Protein AF-A0A953Y2E5-F1 (afdb_monomer_lite)

pLDDT: mean 74.74, std 20.05, range [38.03, 94.75]

Structure (mmCIF, N/CA/C/O backbone):
data_AF-A0A953Y2E5-F1
#
_entry.id   AF-A0A953Y2E5-F1
#
loop_
_atom_site.group_PDB
_atom_site.id
_atom_site.type_symbol
_atom_site.label_atom_id
_atom_site.label_alt_id
_atom_site.label_comp_id
_atom_site.label_asym_id
_atom_site.label_entity_id
_atom_site.label_seq_id
_atom_site.pdbx_PDB_ins_code
_atom_site.Cartn_x
_atom_site.Cartn_y
_atom_site.Cartn_z
_atom_site.occupancy
_atom_site.B_iso_or_equiv
_atom_site.auth_seq_id
_atom_site.auth_comp_id
_atom_site.auth_asym_id
_atom_site.auth_atom_id
_atom_site.pdbx_PDB_model_num
ATOM 1 N N . MET A 1 1 ? 75.845 -20.604 -10.419 1.00 38.47 1 MET A N 1
ATOM 2 C CA . MET A 1 1 ? 75.255 -19.530 -9.587 1.00 38.47 1 MET A CA 1
ATOM 3 C C . MET A 1 1 ? 74.661 -18.493 -10.535 1.00 38.47 1 MET A C 1
ATOM 5 O O . MET A 1 1 ? 75.404 -18.020 -11.371 1.00 38.47 1 MET A O 1
ATOM 9 N N . GLY A 1 2 ? 73.380 -18.144 -10.564 1.00 40.75 2 GLY A N 1
ATOM 10 C CA . GLY A 1 2 ? 72.199 -18.658 -9.884 1.00 40.75 2 GLY A CA 1
ATOM 11 C C . GLY A 1 2 ? 70.974 -18.329 -10.748 1.00 40.75 2 GLY A C 1
ATOM 12 O O . GLY A 1 2 ? 70.881 -17.244 -11.313 1.00 40.75 2 GLY A O 1
ATOM 13 N N . ALA A 1 3 ? 70.067 -19.293 -10.876 1.00 47.97 3 ALA A N 1
ATOM 14 C CA . ALA A 1 3 ? 68.726 -19.075 -11.392 1.00 47.97 3 ALA A CA 1
ATOM 15 C C . ALA A 1 3 ? 67.853 -18.535 -10.254 1.00 47.97 3 ALA A C 1
ATOM 17 O O . ALA A 1 3 ? 67.860 -19.118 -9.172 1.00 47.97 3 ALA A O 1
ATOM 18 N N . VAL A 1 4 ? 67.080 -17.475 -10.496 1.00 48.75 4 VAL A N 1
ATOM 19 C CA . VAL A 1 4 ? 65.956 -17.093 -9.631 1.00 48.75 4 VAL A CA 1
ATOM 20 C C . VAL A 1 4 ? 64.810 -16.586 -10.497 1.00 48.75 4 VAL A C 1
ATOM 22 O O . VAL A 1 4 ? 64.975 -15.767 -11.396 1.00 48.75 4 VAL A O 1
ATOM 25 N N . TRP A 1 5 ? 63.649 -17.159 -10.216 1.00 44.25 5 TRP A N 1
ATOM 26 C CA . TRP A 1 5 ? 62.359 -16.944 -10.843 1.00 44.25 5 TRP A CA 1
ATOM 27 C C . TRP A 1 5 ? 61.738 -15.601 -10.447 1.00 44.25 5 TRP A C 1
ATOM 29 O O . TRP A 1 5 ? 61.844 -15.181 -9.298 1.00 44.25 5 TRP A O 1
ATOM 39 N N . GLY A 1 6 ? 60.974 -14.996 -11.359 1.00 47.66 6 GLY A N 1
ATOM 40 C CA . GLY A 1 6 ? 60.169 -13.802 -11.101 1.00 47.66 6 GLY A CA 1
ATOM 41 C C . GLY A 1 6 ? 58.795 -13.910 -11.754 1.00 47.66 6 GLY A C 1
ATOM 42 O O . GLY A 1 6 ? 58.643 -13.749 -12.955 1.00 47.66 6 GLY A O 1
ATOM 43 N N . ARG A 1 7 ? 57.802 -14.245 -10.936 1.00 43.47 7 ARG A N 1
ATOM 44 C CA . ARG A 1 7 ? 56.383 -14.458 -11.246 1.00 43.47 7 ARG A CA 1
ATOM 45 C C . ARG A 1 7 ? 55.646 -13.174 -11.689 1.00 43.47 7 ARG A C 1
ATOM 47 O O . ARG A 1 7 ? 55.857 -12.127 -11.093 1.00 43.47 7 ARG A O 1
ATOM 54 N N . ARG A 1 8 ? 54.599 -13.400 -12.507 1.00 45.53 8 ARG A N 1
ATOM 55 C CA . ARG A 1 8 ? 53.210 -12.868 -12.424 1.00 45.53 8 ARG A CA 1
ATOM 56 C C . ARG A 1 8 ? 52.760 -11.664 -13.290 1.00 45.53 8 ARG A C 1
ATOM 58 O O . ARG A 1 8 ? 53.286 -10.568 -13.193 1.00 45.53 8 ARG A O 1
ATOM 65 N N . LEU A 1 9 ? 51.600 -11.932 -13.923 1.00 44.75 9 LEU A N 1
ATOM 66 C CA . LEU A 1 9 ? 50.419 -11.085 -14.202 1.00 44.75 9 LEU A CA 1
ATOM 67 C C . LEU A 1 9 ? 50.326 -10.346 -15.559 1.00 44.75 9 LEU A C 1
ATOM 69 O O . LEU A 1 9 ? 50.868 -9.266 -15.755 1.00 44.75 9 LEU A O 1
ATOM 73 N N . ALA A 1 10 ? 49.497 -10.907 -16.453 1.00 46.53 10 ALA A N 1
ATOM 74 C CA . ALA A 1 10 ? 48.686 -10.168 -17.438 1.00 46.53 10 ALA A CA 1
ATOM 75 C C . ALA A 1 10 ? 47.672 -9.234 -16.715 1.00 46.53 10 ALA A C 1
ATOM 77 O O . ALA A 1 10 ? 47.536 -9.390 -15.499 1.00 46.53 10 ALA A O 1
ATOM 78 N N . PRO A 1 11 ? 46.877 -8.347 -17.368 1.00 45.97 11 PRO A N 1
ATOM 79 C CA . PRO A 1 11 ? 46.717 -8.047 -18.802 1.00 45.97 11 PRO A CA 1
ATOM 80 C C . PRO A 1 11 ? 46.760 -6.525 -19.128 1.00 45.97 11 PRO A C 1
ATOM 82 O O . PRO A 1 11 ? 46.587 -5.679 -18.254 1.00 45.97 11 PRO A O 1
ATOM 85 N N . ARG A 1 12 ? 46.885 -6.133 -20.404 1.00 46.22 12 ARG A N 1
ATOM 86 C CA . ARG A 1 12 ? 46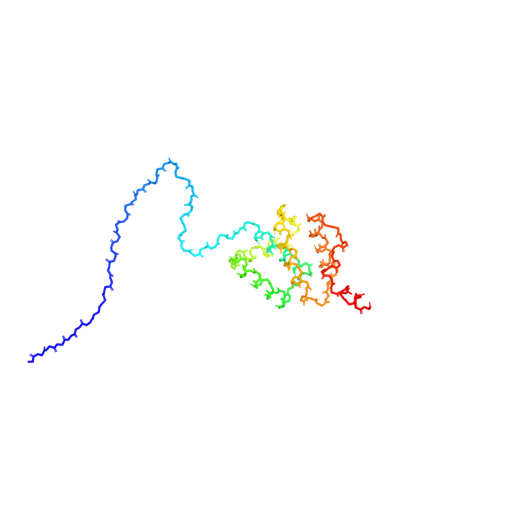.492 -4.778 -20.848 1.00 46.22 12 ARG A CA 1
ATOM 87 C C . ARG A 1 12 ? 45.621 -4.847 -22.098 1.00 46.22 12 ARG A C 1
ATOM 89 O O . ARG A 1 12 ? 46.105 -4.867 -23.221 1.00 46.22 12 ARG A O 1
ATOM 96 N N . LEU A 1 13 ? 44.313 -4.861 -21.850 1.00 47.56 13 LEU A N 1
ATOM 97 C CA . LEU A 1 13 ? 43.278 -4.475 -22.803 1.00 47.56 13 LEU A CA 1
ATOM 98 C C . LEU A 1 13 ? 43.481 -2.998 -23.167 1.00 47.56 13 LEU A C 1
ATOM 100 O O . LEU A 1 13 ? 43.087 -2.102 -22.420 1.00 47.56 13 LEU A O 1
ATOM 104 N N . ALA A 1 14 ? 44.114 -2.744 -24.309 1.00 45.09 14 ALA A N 1
ATOM 105 C CA . ALA A 1 14 ? 44.096 -1.438 -24.947 1.00 45.09 14 ALA A CA 1
ATOM 106 C C . ALA A 1 14 ? 42.920 -1.386 -25.931 1.00 45.09 14 ALA A C 1
ATOM 108 O O . ALA A 1 14 ? 42.890 -2.065 -26.952 1.00 45.09 14 ALA A O 1
ATOM 109 N N . ARG A 1 15 ? 41.936 -0.586 -25.522 1.00 46.78 15 ARG A N 1
ATOM 110 C CA . ARG A 1 15 ? 40.810 -0.012 -26.264 1.00 46.78 15 ARG A CA 1
ATOM 111 C C . ARG A 1 15 ? 41.011 0.063 -27.782 1.00 46.78 15 ARG A C 1
ATOM 113 O O . ARG A 1 15 ? 41.877 0.784 -28.262 1.00 46.78 15 ARG A O 1
ATOM 120 N N . GLY A 1 16 ? 40.079 -0.549 -28.500 1.00 44.31 16 GLY A N 1
ATOM 121 C CA . GLY A 1 16 ? 39.849 -0.333 -29.923 1.00 44.31 16 GLY A CA 1
ATOM 122 C C . GLY A 1 16 ? 38.421 -0.725 -30.278 1.00 44.31 16 GLY A C 1
ATOM 123 O O . GLY A 1 16 ? 38.216 -1.676 -31.015 1.00 44.31 16 GLY A O 1
ATOM 124 N N . ALA A 1 17 ? 37.429 -0.051 -29.691 1.00 40.72 17 ALA A N 1
ATOM 125 C CA . ALA A 1 17 ? 36.049 -0.150 -30.153 1.00 40.72 17 ALA A CA 1
ATOM 126 C C . ALA A 1 17 ? 35.702 1.163 -30.853 1.00 40.72 17 ALA A C 1
ATOM 128 O O . ALA A 1 17 ? 35.464 2.189 -30.211 1.00 40.72 17 ALA A O 1
ATOM 129 N N . SER A 1 18 ? 35.769 1.103 -32.180 1.00 43.03 18 SER A N 1
ATOM 130 C CA . SER A 1 18 ? 35.308 2.114 -33.116 1.00 43.03 18 SER A CA 1
ATOM 131 C C . SER A 1 18 ? 33.915 2.623 -32.750 1.00 43.03 18 SER A C 1
ATOM 133 O O . SER A 1 18 ? 33.011 1.856 -32.417 1.00 43.03 18 SER A O 1
ATOM 135 N N . ARG A 1 19 ? 33.749 3.945 -32.837 1.00 50.72 19 ARG A N 1
ATOM 136 C CA . ARG A 1 19 ? 32.443 4.600 -32.902 1.00 50.72 19 ARG A CA 1
ATOM 137 C C . ARG A 1 19 ? 31.814 4.261 -34.249 1.00 50.72 19 ARG A C 1
ATOM 139 O O . ARG A 1 19 ? 32.035 4.974 -35.220 1.00 5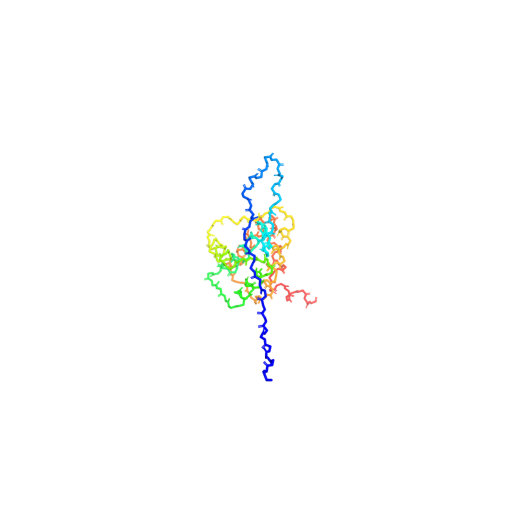0.72 19 ARG A O 1
ATOM 146 N N . GLU A 1 20 ? 31.041 3.189 -34.294 1.00 48.59 20 GLU A N 1
ATOM 147 C CA . GLU A 1 20 ? 30.089 2.966 -35.376 1.00 48.59 20 GLU A CA 1
ATOM 148 C C . GLU A 1 20 ? 28.706 3.358 -34.856 1.00 48.59 20 GLU A C 1
ATOM 150 O O . GLU A 1 20 ? 28.230 2.836 -33.843 1.00 48.59 20 GLU A O 1
ATOM 155 N N . ALA A 1 21 ? 28.110 4.373 -35.481 1.00 50.97 21 ALA A N 1
ATOM 156 C CA . ALA A 1 21 ? 26.742 4.774 -35.191 1.00 50.97 21 ALA A CA 1
ATOM 157 C C . ALA A 1 21 ? 25.795 3.650 -35.651 1.00 50.97 21 ALA A C 1
ATOM 159 O O . ALA A 1 21 ? 25.979 3.131 -36.753 1.00 50.97 21 ALA A O 1
ATOM 160 N N . PRO A 1 22 ? 24.803 3.247 -34.839 1.00 47.97 22 PRO A N 1
ATOM 161 C CA . PRO A 1 22 ? 23.915 2.158 -35.217 1.00 47.97 22 PRO A CA 1
ATOM 162 C C . PRO A 1 22 ? 22.994 2.573 -36.380 1.00 47.97 22 PRO A C 1
ATOM 164 O O . PRO A 1 22 ? 22.580 3.734 -36.448 1.00 47.97 22 PRO A O 1
ATOM 167 N N . PRO A 1 23 ? 22.649 1.640 -37.288 1.00 45.81 23 PRO A N 1
ATOM 168 C CA . PRO A 1 23 ? 21.759 1.916 -38.408 1.00 45.81 23 PRO A CA 1
ATOM 169 C C . PRO A 1 23 ? 20.330 2.239 -37.930 1.00 45.81 23 PRO A C 1
ATOM 171 O O . PRO A 1 23 ? 19.869 1.683 -36.925 1.00 45.81 23 PRO A O 1
ATOM 174 N N . PRO A 1 24 ? 19.600 3.114 -38.646 1.00 43.97 24 PRO A N 1
ATOM 175 C CA . PRO A 1 24 ? 18.225 3.447 -38.305 1.00 43.97 24 PRO A CA 1
ATOM 176 C C . PRO A 1 24 ? 17.325 2.244 -38.612 1.00 43.97 24 PRO A C 1
ATOM 178 O O . PRO A 1 24 ? 17.221 1.815 -39.758 1.00 43.97 24 PRO A O 1
ATOM 181 N N . GLY A 1 25 ? 16.694 1.684 -37.576 1.00 46.78 25 GLY A N 1
ATOM 182 C CA . GLY A 1 25 ? 15.745 0.572 -37.713 1.00 46.78 25 GLY A CA 1
ATOM 183 C C . GLY A 1 25 ? 15.921 -0.584 -36.727 1.00 46.78 25 GLY A C 1
ATOM 184 O O . GLY A 1 25 ? 15.107 -1.502 -36.738 1.00 46.78 25 GLY A O 1
ATOM 185 N N . ALA A 1 26 ? 16.930 -0.563 -35.852 1.00 38.03 26 ALA A N 1
ATOM 186 C CA . ALA A 1 26 ? 17.024 -1.556 -34.785 1.00 38.03 26 ALA A CA 1
ATOM 187 C C . ALA A 1 26 ? 15.925 -1.295 -33.731 1.00 38.03 26 ALA A C 1
ATOM 189 O O . ALA A 1 26 ? 15.871 -0.181 -33.198 1.00 38.03 26 ALA A O 1
ATOM 190 N N . PRO A 1 27 ? 15.047 -2.268 -33.402 1.00 41.91 27 PRO A N 1
ATOM 191 C CA . PRO A 1 27 ? 14.154 -2.117 -32.262 1.00 41.91 27 PRO A CA 1
ATOM 192 C C . PRO A 1 27 ? 15.011 -1.868 -31.023 1.00 41.91 27 PRO A C 1
ATOM 194 O O . PRO A 1 27 ? 16.067 -2.481 -30.857 1.00 41.91 27 PRO A O 1
ATOM 197 N N . ALA A 1 28 ? 14.573 -0.943 -30.171 1.00 46.72 28 ALA A N 1
ATOM 198 C CA . ALA A 1 28 ? 15.241 -0.581 -28.929 1.00 46.72 28 ALA A CA 1
ATOM 199 C C . ALA A 1 28 ? 15.177 -1.730 -27.904 1.00 46.72 28 ALA A C 1
ATOM 201 O O . ALA A 1 28 ? 14.614 -1.591 -26.822 1.00 46.72 28 ALA A O 1
ATOM 202 N N . THR A 1 29 ? 15.751 -2.890 -28.217 1.00 46.47 29 THR A N 1
ATOM 203 C CA . THR A 1 29 ? 16.128 -3.873 -27.210 1.00 46.47 29 THR A CA 1
ATOM 204 C C . THR A 1 29 ? 17.350 -3.316 -26.504 1.00 46.47 29 THR A C 1
ATOM 206 O O . THR A 1 29 ? 18.490 -3.445 -26.954 1.00 46.47 29 THR A O 1
ATOM 209 N N . LEU A 1 30 ? 17.037 -2.592 -25.430 1.00 46.19 30 LEU A N 1
ATOM 210 C CA . LEU A 1 30 ? 17.945 -2.033 -24.449 1.00 46.19 30 LEU A CA 1
ATOM 211 C C . LEU A 1 30 ? 19.082 -3.003 -24.139 1.00 46.19 30 LEU A C 1
ATOM 213 O O . LEU A 1 30 ? 18.892 -4.136 -23.701 1.00 46.19 30 LEU A O 1
ATOM 217 N N . ARG A 1 31 ? 20.287 -2.494 -24.362 1.00 39.50 31 ARG A N 1
ATOM 218 C CA . ARG A 1 31 ? 21.553 -3.114 -24.011 1.00 39.50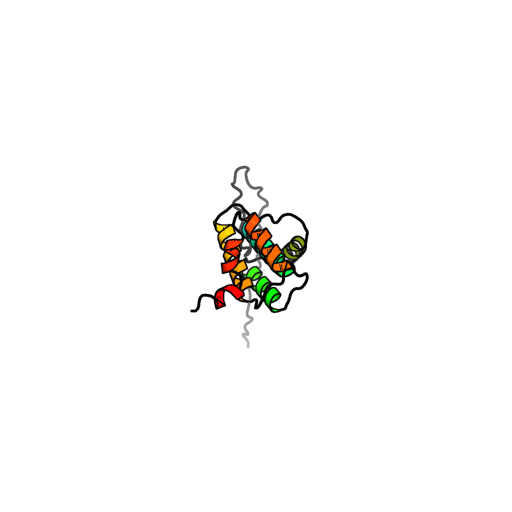 31 ARG A CA 1
ATOM 219 C C . ARG A 1 31 ? 21.603 -3.244 -22.486 1.00 39.50 31 ARG A C 1
ATOM 221 O O . ARG A 1 31 ? 21.905 -2.278 -21.792 1.00 39.50 31 ARG A O 1
ATOM 228 N N . ALA A 1 32 ? 21.288 -4.432 -21.979 1.00 44.19 32 ALA A N 1
ATOM 229 C CA . ALA A 1 32 ? 21.510 -4.811 -20.591 1.00 44.19 32 ALA A CA 1
ATOM 230 C C . ALA A 1 32 ? 23.023 -4.826 -20.319 1.00 44.19 32 ALA A C 1
ATOM 232 O O . ALA A 1 32 ? 23.720 -5.802 -20.589 1.00 44.19 32 ALA A O 1
ATOM 233 N N . ALA A 1 33 ? 23.539 -3.706 -19.825 1.00 39.69 33 ALA A N 1
ATOM 234 C CA . ALA A 1 33 ? 24.865 -3.608 -19.245 1.00 39.69 33 ALA A CA 1
ATOM 235 C C . ALA A 1 33 ? 24.684 -3.294 -17.755 1.00 39.69 33 ALA A C 1
ATOM 237 O O . ALA A 1 33 ? 24.181 -2.233 -17.408 1.00 39.69 33 ALA A O 1
ATOM 238 N N . ALA A 1 34 ? 25.102 -4.249 -16.917 1.00 39.69 34 ALA A N 1
ATOM 239 C CA . ALA A 1 34 ? 25.109 -4.237 -15.451 1.00 39.69 34 ALA A CA 1
ATOM 240 C C . ALA A 1 34 ? 23.738 -4.353 -14.747 1.00 39.69 34 ALA A C 1
ATOM 242 O O . ALA A 1 34 ? 23.102 -3.357 -14.440 1.00 39.69 34 ALA A O 1
ATOM 243 N N . GLY A 1 35 ? 23.327 -5.589 -14.426 1.00 39.59 35 GLY A N 1
ATOM 244 C CA . GLY A 1 35 ? 22.632 -5.954 -13.172 1.00 39.59 35 GLY A CA 1
ATOM 245 C C . GLY A 1 35 ? 21.305 -5.281 -12.786 1.00 39.59 35 GLY A C 1
ATOM 246 O O . GLY A 1 35 ? 20.828 -5.532 -11.685 1.00 39.59 35 GLY A O 1
ATOM 247 N N . GLY A 1 36 ? 20.716 -4.442 -13.633 1.00 38.53 36 GLY A N 1
ATOM 248 C CA . GLY A 1 36 ? 19.478 -3.724 -13.349 1.00 38.53 36 GLY A CA 1
ATOM 249 C C . GLY A 1 36 ? 18.262 -4.568 -13.692 1.00 38.53 36 GLY A C 1
ATOM 250 O O . GLY A 1 36 ? 17.897 -4.685 -14.862 1.00 38.53 36 GLY A O 1
ATOM 251 N N . ALA A 1 37 ? 17.617 -5.143 -12.682 1.00 47.19 37 ALA A N 1
ATOM 252 C CA . ALA A 1 37 ? 16.231 -5.537 -12.843 1.00 47.19 37 ALA A CA 1
ATOM 253 C C . ALA A 1 37 ? 15.418 -4.278 -13.156 1.00 47.19 37 ALA A C 1
ATOM 255 O O . ALA A 1 37 ? 15.488 -3.282 -12.436 1.00 47.19 37 ALA A O 1
ATOM 256 N N . VAL A 1 38 ? 14.702 -4.291 -14.278 1.00 52.34 38 VAL A N 1
ATOM 257 C CA . VAL A 1 38 ? 13.833 -3.181 -14.657 1.00 52.34 38 VAL A CA 1
ATOM 258 C C . VAL A 1 38 ? 12.660 -3.188 -13.685 1.00 52.34 38 VAL A C 1
ATOM 260 O O . VAL A 1 38 ? 11.730 -3.980 -13.835 1.00 52.34 38 VAL A O 1
ATOM 263 N N . VAL A 1 39 ? 12.725 -2.327 -12.670 1.00 61.06 39 VAL A N 1
ATOM 264 C CA . VAL A 1 39 ? 11.590 -2.047 -11.792 1.00 61.06 39 VAL A CA 1
ATOM 265 C C . VAL A 1 39 ? 10.453 -1.567 -12.682 1.00 61.06 39 VAL A C 1
ATOM 267 O O . VAL A 1 39 ? 10.580 -0.595 -13.429 1.00 61.06 39 VAL A O 1
ATOM 270 N N . SER A 1 40 ? 9.342 -2.295 -12.662 1.00 77.88 40 SER A N 1
ATOM 271 C CA . SER A 1 40 ? 8.191 -1.924 -13.472 1.00 77.88 40 SER A CA 1
ATOM 272 C C . SER A 1 40 ? 7.519 -0.669 -12.887 1.00 77.88 40 SER A C 1
ATOM 274 O O . SER A 1 40 ? 7.467 -0.500 -11.665 1.00 77.88 40 SER A O 1
ATOM 276 N N . PRO A 1 41 ? 6.896 0.191 -13.707 1.00 80.31 41 PRO A N 1
ATOM 277 C CA . PRO A 1 41 ? 6.087 1.296 -13.190 1.00 80.31 41 PRO A CA 1
ATOM 278 C C . PRO A 1 41 ? 4.959 0.841 -12.244 1.00 80.31 41 PRO A C 1
ATOM 280 O O . PRO A 1 41 ? 4.531 1.604 -11.382 1.00 80.31 41 PRO A O 1
ATOM 283 N N . GLY A 1 42 ? 4.475 -0.400 -12.389 1.00 84.56 42 GLY A N 1
ATOM 284 C CA . GLY A 1 42 ? 3.479 -0.988 -11.488 1.00 84.56 42 GLY A CA 1
ATOM 285 C C . GLY A 1 42 ? 4.026 -1.242 -10.085 1.00 84.56 42 GLY A C 1
ATOM 286 O O . GLY A 1 42 ? 3.368 -0.921 -9.101 1.00 84.56 42 GLY A O 1
ATOM 287 N N . THR A 1 43 ? 5.262 -1.730 -9.970 1.00 89.25 43 THR A N 1
ATOM 288 C CA . THR A 1 43 ? 5.894 -1.986 -8.667 1.00 89.25 43 THR A CA 1
ATOM 289 C C . THR A 1 43 ? 6.173 -0.697 -7.891 1.00 89.25 43 THR A C 1
ATOM 291 O O . THR A 1 43 ? 5.971 -0.670 -6.679 1.00 89.25 43 THR A O 1
ATOM 294 N N . GLU A 1 44 ? 6.526 0.404 -8.567 1.00 92.44 44 GLU A N 1
ATOM 295 C CA . GLU A 1 44 ? 6.648 1.717 -7.910 1.00 92.44 44 GLU A CA 1
ATOM 296 C C . GLU A 1 44 ? 5.302 2.227 -7.372 1.00 92.44 44 GLU A C 1
ATOM 298 O O . GLU A 1 44 ? 5.236 2.754 -6.258 1.00 92.44 44 GLU A O 1
ATOM 303 N N . ARG A 1 45 ? 4.209 2.044 -8.128 1.00 92.19 45 ARG A N 1
ATOM 304 C CA . ARG A 1 45 ? 2.858 2.430 -7.686 1.00 92.19 45 ARG A CA 1
ATOM 305 C C . ARG A 1 45 ? 2.409 1.635 -6.466 1.00 92.19 45 ARG A C 1
ATOM 307 O O . ARG A 1 45 ? 1.902 2.239 -5.519 1.00 92.19 45 ARG A O 1
ATOM 314 N N . VAL A 1 46 ? 2.645 0.321 -6.459 1.00 92.25 46 VAL A N 1
ATOM 315 C CA . VAL A 1 46 ? 2.370 -0.542 -5.299 1.00 92.25 46 VAL A CA 1
ATOM 316 C C . VAL A 1 46 ? 3.167 -0.079 -4.087 1.00 92.25 46 VAL A C 1
ATOM 318 O O . VAL A 1 46 ? 2.583 0.156 -3.029 1.00 92.25 46 VAL A O 1
ATOM 321 N N . TYR A 1 47 ? 4.478 0.123 -4.243 1.00 94.75 47 TYR A N 1
ATOM 322 C CA . TYR A 1 47 ? 5.328 0.593 -3.154 1.00 94.75 47 TYR A CA 1
ATOM 323 C C . TYR A 1 47 ? 4.832 1.924 -2.581 1.00 94.75 47 TYR A C 1
ATOM 325 O O . TYR A 1 47 ? 4.659 2.053 -1.372 1.00 94.75 47 TYR A O 1
ATOM 333 N N . ARG A 1 48 ? 4.512 2.894 -3.446 1.00 94.31 48 ARG A N 1
ATOM 334 C CA . ARG A 1 48 ? 3.981 4.201 -3.038 1.00 94.31 48 ARG A CA 1
ATOM 335 C C . ARG A 1 48 ? 2.641 4.090 -2.308 1.00 94.31 48 ARG A C 1
ATOM 337 O O . ARG A 1 48 ? 2.403 4.837 -1.361 1.00 94.31 48 ARG A O 1
ATOM 344 N N . ALA A 1 49 ? 1.763 3.180 -2.728 1.00 93.38 49 ALA A N 1
ATOM 345 C CA . ALA A 1 49 ? 0.485 2.947 -2.060 1.00 93.38 49 ALA A CA 1
ATOM 346 C C . ALA A 1 49 ? 0.668 2.361 -0.652 1.00 93.38 49 ALA A C 1
ATOM 348 O O . ALA A 1 49 ? 0.034 2.832 0.294 1.00 93.38 49 ALA A O 1
ATOM 349 N N . VAL A 1 50 ? 1.588 1.406 -0.491 1.00 94.12 50 VAL A N 1
ATOM 350 C CA . VAL A 1 50 ? 1.944 0.852 0.825 1.00 94.12 50 VAL A CA 1
ATOM 351 C C . VAL A 1 50 ? 2.623 1.911 1.701 1.00 94.12 50 VAL A C 1
ATOM 353 O O . VAL A 1 50 ? 2.252 2.066 2.863 1.00 94.12 50 VAL A O 1
ATOM 356 N N . ALA A 1 51 ? 3.546 2.698 1.141 1.00 94.06 51 ALA A N 1
ATOM 357 C CA . ALA A 1 51 ? 4.200 3.813 1.828 1.00 94.06 51 ALA A CA 1
ATOM 358 C C . ALA A 1 51 ? 3.193 4.866 2.311 1.00 94.06 51 ALA A C 1
ATOM 360 O O . ALA A 1 51 ? 3.291 5.355 3.436 1.00 94.06 51 ALA A O 1
ATOM 361 N N . ARG A 1 52 ? 2.172 5.178 1.503 1.00 92.75 52 ARG A N 1
ATOM 362 C CA . ARG A 1 52 ? 1.085 6.073 1.916 1.00 92.75 52 ARG A CA 1
ATOM 363 C C . ARG A 1 52 ? 0.330 5.516 3.108 1.00 92.75 52 ARG A C 1
ATOM 365 O O . ARG A 1 52 ? 0.087 6.248 4.061 1.00 92.75 52 ARG A O 1
ATOM 372 N N . PHE A 1 53 ? -0.018 4.234 3.056 1.00 91.81 53 PHE A N 1
ATOM 373 C CA . PHE A 1 53 ? -0.747 3.581 4.133 1.00 91.81 53 PHE A CA 1
ATOM 374 C C . PHE A 1 53 ? -0.003 3.661 5.471 1.00 91.81 53 PHE A C 1
ATOM 376 O O . PHE A 1 53 ? -0.594 4.090 6.461 1.00 91.81 53 PHE A O 1
ATOM 383 N N . VAL A 1 54 ? 1.286 3.320 5.502 1.00 91.25 54 VAL A N 1
ATOM 384 C CA . VAL A 1 54 ? 2.074 3.371 6.747 1.00 91.25 54 VAL A CA 1
ATOM 385 C C . VAL A 1 54 ? 2.392 4.791 7.211 1.00 91.25 54 VAL A C 1
ATOM 387 O O . VAL A 1 54 ? 2.683 4.99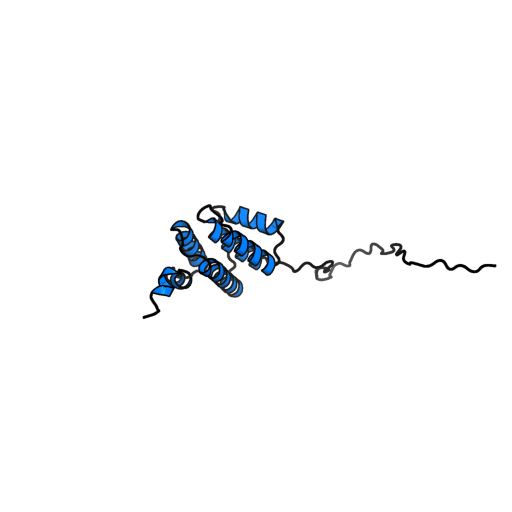5 8.375 1.00 91.25 54 VAL A O 1
ATOM 390 N N . HIS A 1 55 ? 2.312 5.792 6.334 1.00 90.69 55 HIS A N 1
ATOM 391 C CA . HIS A 1 55 ? 2.501 7.196 6.710 1.00 90.69 55 HIS A CA 1
ATOM 392 C C . HIS A 1 55 ? 1.206 7.924 7.090 1.00 90.69 55 HIS A C 1
ATOM 394 O O . HIS A 1 55 ? 1.255 9.098 7.466 1.00 90.69 55 HIS A O 1
ATOM 400 N N . CYS A 1 56 ? 0.044 7.276 6.992 1.00 88.75 56 CYS A N 1
ATOM 401 C CA . CYS A 1 56 ? -1.243 7.961 7.105 1.00 88.75 56 CYS A CA 1
ATOM 402 C C . CYS A 1 56 ? -1.560 8.488 8.515 1.00 88.75 56 CYS A C 1
ATOM 404 O O . CYS A 1 56 ? -2.325 9.447 8.656 1.00 88.75 56 CYS A O 1
ATOM 406 N N . ASP A 1 57 ? -0.971 7.924 9.569 1.00 87.06 57 ASP A N 1
ATOM 407 C CA . ASP A 1 57 ? -1.090 8.470 10.925 1.00 87.06 57 ASP A CA 1
ATOM 408 C C . ASP A 1 57 ? -0.063 9.587 11.223 1.00 87.06 57 ASP A C 1
ATOM 410 O O . ASP A 1 57 ? -0.172 10.275 12.244 1.00 87.06 57 ASP A O 1
ATOM 414 N N . GLY A 1 58 ? 0.869 9.840 10.295 1.00 84.69 58 GLY A N 1
ATOM 415 C CA . GLY A 1 58 ? 1.954 10.816 10.409 1.00 84.69 58 GLY A CA 1
ATOM 416 C C . GLY A 1 58 ? 3.158 10.315 11.209 1.00 84.69 58 GLY A C 1
ATOM 417 O O . GLY A 1 58 ? 4.075 11.092 11.482 1.00 84.69 58 GLY A O 1
ATOM 418 N N . ARG A 1 59 ? 3.164 9.044 11.606 1.00 86.50 59 ARG A N 1
ATOM 419 C CA . ARG A 1 59 ? 4.273 8.379 12.281 1.00 86.50 59 ARG A CA 1
ATOM 420 C C . ARG A 1 59 ? 4.752 7.227 11.404 1.00 86.50 59 ARG A C 1
ATOM 422 O O . ARG A 1 59 ? 4.149 6.887 10.397 1.00 86.50 59 ARG A O 1
ATOM 429 N N . LEU A 1 60 ? 5.947 6.744 11.705 1.00 88.56 60 LEU A N 1
ATOM 430 C CA . LEU A 1 60 ? 6.457 5.517 11.119 1.00 88.56 60 LEU A CA 1
ATOM 431 C C . LEU A 1 60 ? 7.264 4.823 12.201 1.00 88.56 60 LEU A C 1
ATOM 433 O O . LEU A 1 60 ? 8.332 5.306 12.595 1.00 88.56 60 LEU A O 1
ATOM 437 N N . ASP A 1 61 ? 6.725 3.739 12.731 1.00 89.06 61 ASP A N 1
ATOM 438 C CA . ASP A 1 61 ? 7.403 2.955 13.743 1.00 89.06 61 ASP A CA 1
ATOM 439 C C . ASP A 1 61 ? 8.503 2.066 13.131 1.00 89.06 61 ASP A C 1
ATOM 441 O O . ASP A 1 61 ? 8.703 1.977 11.913 1.00 89.06 61 ASP A O 1
ATOM 445 N N . ARG A 1 62 ? 9.286 1.416 14.000 1.00 90.69 62 ARG A N 1
ATOM 446 C CA . ARG A 1 62 ? 10.401 0.561 13.564 1.00 90.69 62 ARG A CA 1
ATOM 447 C C . ARG A 1 62 ? 9.932 -0.653 12.756 1.00 90.69 62 ARG A C 1
ATOM 449 O O . ARG A 1 62 ? 10.665 -1.108 11.883 1.00 90.69 62 ARG A O 1
ATOM 456 N N . GLN A 1 63 ? 8.754 -1.188 13.054 1.00 89.94 63 GLN A N 1
ATOM 457 C CA . GLN A 1 63 ? 8.202 -2.375 12.408 1.00 89.94 63 GLN A CA 1
ATOM 458 C C . GLN A 1 63 ? 7.635 -2.042 11.022 1.00 89.94 63 GLN A C 1
ATOM 460 O O . GLN A 1 63 ? 7.822 -2.809 10.074 1.00 89.94 63 GLN A O 1
ATOM 465 N N . GLU A 1 64 ? 7.002 -0.883 10.873 1.00 91.00 64 GLU A N 1
ATOM 466 C CA . GLU A 1 64 ? 6.552 -0.350 9.589 1.00 91.00 64 GLU A CA 1
ATOM 467 C C . GLU A 1 64 ? 7.732 -0.003 8.687 1.00 91.00 64 GLU A C 1
ATOM 469 O O . GLU A 1 64 ? 7.749 -0.417 7.528 1.00 91.00 64 GLU A O 1
ATOM 474 N N . ARG A 1 65 ? 8.762 0.666 9.228 1.00 94.12 65 ARG A N 1
ATOM 475 C CA . ARG A 1 65 ? 10.017 0.923 8.506 1.00 94.12 65 ARG A CA 1
ATOM 476 C C . ARG A 1 65 ? 10.652 -0.379 8.022 1.00 94.12 65 ARG A C 1
ATOM 478 O O . ARG A 1 65 ? 10.934 -0.501 6.837 1.00 94.12 65 ARG A O 1
ATOM 485 N N . ALA A 1 66 ? 10.789 -1.376 8.897 1.00 92.25 66 ALA A N 1
ATOM 486 C CA . ALA A 1 66 ? 11.322 -2.683 8.511 1.00 92.25 66 ALA A CA 1
ATOM 487 C C . ALA A 1 66 ? 10.473 -3.373 7.427 1.00 92.25 66 ALA A C 1
ATOM 489 O O . ALA A 1 66 ? 11.007 -4.082 6.576 1.00 92.25 66 ALA A O 1
ATOM 490 N N . SER A 1 67 ? 9.154 -3.159 7.434 1.00 91.50 67 SER A N 1
ATOM 491 C CA . SER A 1 67 ? 8.254 -3.700 6.408 1.00 91.50 67 SER A CA 1
ATOM 492 C C . SER A 1 67 ? 8.420 -2.977 5.065 1.00 91.50 67 SER A C 1
ATOM 494 O O . SER A 1 67 ? 8.458 -3.642 4.033 1.00 91.50 67 SER A O 1
ATOM 496 N N . LEU A 1 68 ? 8.603 -1.651 5.063 1.00 93.88 68 LEU A N 1
ATOM 497 C CA . LEU A 1 68 ? 8.941 -0.893 3.853 1.00 93.88 68 LEU A CA 1
ATOM 498 C C . LEU A 1 68 ? 10.315 -1.268 3.296 1.00 93.88 68 LEU A C 1
ATOM 500 O O . LEU A 1 68 ? 10.457 -1.405 2.084 1.00 93.88 68 LEU A O 1
ATOM 504 N N . ASP A 1 69 ? 11.313 -1.459 4.156 1.00 94.50 69 ASP A N 1
ATOM 505 C CA . ASP A 1 69 ? 12.665 -1.824 3.731 1.00 94.50 69 ASP A CA 1
ATOM 506 C C . ASP A 1 69 ? 12.696 -3.229 3.110 1.00 94.50 69 ASP A C 1
ATOM 508 O O . ASP A 1 69 ? 13.361 -3.443 2.093 1.00 94.50 69 ASP A O 1
ATOM 512 N N . ALA A 1 70 ? 11.936 -4.170 3.684 1.00 92.94 70 ALA A N 1
ATOM 513 C CA . ALA A 1 70 ? 11.755 -5.509 3.131 1.00 92.94 70 ALA A CA 1
ATOM 514 C C . ALA A 1 70 ? 11.042 -5.463 1.771 1.00 92.94 70 ALA A C 1
ATOM 516 O O . ALA A 1 70 ? 11.544 -6.030 0.801 1.00 92.94 70 ALA A O 1
ATOM 517 N N . LEU A 1 71 ? 9.930 -4.725 1.677 1.00 93.50 71 LEU A N 1
ATOM 518 C CA . LEU A 1 71 ? 9.187 -4.570 0.426 1.00 93.50 71 LEU A CA 1
ATOM 519 C C . LEU A 1 71 ? 10.041 -3.902 -0.659 1.00 93.50 71 LEU A C 1
ATOM 521 O O . LEU A 1 71 ? 10.030 -4.328 -1.810 1.00 93.50 71 LEU A O 1
ATOM 525 N N . ARG A 1 72 ? 10.820 -2.878 -0.298 1.00 94.69 72 ARG A N 1
ATOM 526 C CA . ARG A 1 72 ? 11.759 -2.211 -1.205 1.00 94.69 72 ARG A CA 1
ATOM 527 C C . ARG A 1 72 ? 12.753 -3.213 -1.792 1.00 94.69 72 ARG A C 1
ATOM 529 O O . ARG A 1 72 ? 12.977 -3.209 -3.000 1.00 94.69 72 ARG A O 1
ATOM 536 N N . ALA A 1 73 ? 13.363 -4.039 -0.940 1.00 93.12 73 ALA A N 1
ATOM 537 C CA . ALA A 1 73 ? 14.339 -5.036 -1.368 1.00 93.12 73 ALA A CA 1
ATOM 538 C C . ALA A 1 73 ? 13.708 -6.095 -2.286 1.00 93.12 73 ALA A C 1
ATOM 540 O O . ALA A 1 73 ? 14.303 -6.450 -3.301 1.00 93.12 73 ALA A O 1
ATOM 541 N N . GLU A 1 74 ? 12.497 -6.549 -1.964 1.00 90.75 74 GLU A N 1
ATOM 542 C CA . GLU A 1 74 ? 11.756 -7.529 -2.762 1.00 90.75 74 GLU A CA 1
ATOM 543 C C . GLU A 1 74 ? 11.360 -6.990 -4.140 1.00 90.75 74 GLU A C 1
ATOM 545 O O . GLU A 1 74 ? 11.558 -7.661 -5.150 1.00 90.75 74 GLU A O 1
ATOM 550 N N . LEU A 1 75 ? 10.872 -5.749 -4.197 1.00 89.75 75 LEU A N 1
ATOM 551 C CA . LEU A 1 75 ? 10.529 -5.070 -5.448 1.00 89.75 75 LEU A CA 1
ATOM 552 C C . LEU A 1 75 ? 11.756 -4.521 -6.192 1.00 89.75 75 LEU A C 1
ATOM 554 O O . LEU A 1 75 ? 11.604 -3.896 -7.240 1.00 89.75 75 LEU A O 1
ATOM 558 N N . GLN A 1 76 ? 12.958 -4.737 -5.646 1.00 93.50 76 GLN A N 1
ATOM 559 C CA . GLN A 1 76 ? 14.236 -4.290 -6.201 1.00 93.50 76 GLN A CA 1
ATOM 560 C C . GLN A 1 76 ? 14.280 -2.775 -6.462 1.00 93.50 76 GLN A C 1
ATOM 562 O O . GLN A 1 76 ? 14.918 -2.307 -7.402 1.00 93.50 76 GLN A O 1
ATOM 567 N N . ILE A 1 77 ? 13.615 -2.000 -5.602 1.00 91.31 77 ILE A N 1
ATOM 568 C CA . ILE A 1 77 ? 13.569 -0.540 -5.683 1.00 91.31 77 ILE A CA 1
ATOM 569 C C . ILE A 1 77 ? 14.844 0.037 -5.059 1.00 91.31 77 ILE A C 1
ATOM 571 O O . ILE A 1 77 ? 15.216 -0.266 -3.918 1.00 91.31 77 ILE A O 1
ATOM 575 N N . ASP A 1 78 ? 15.526 0.893 -5.811 1.00 93.44 78 ASP A N 1
ATOM 576 C CA . ASP A 1 78 ? 16.707 1.604 -5.330 1.00 93.44 78 ASP A CA 1
ATOM 577 C C . ASP A 1 78 ? 16.361 2.535 -4.140 1.00 93.44 78 ASP A C 1
ATOM 579 O O . ASP A 1 78 ? 15.275 3.125 -4.136 1.00 93.44 78 ASP A O 1
ATOM 583 N N . PRO A 1 79 ? 17.235 2.683 -3.121 1.00 93.62 79 PRO A N 1
ATOM 584 C CA . PRO A 1 79 ? 16.970 3.533 -1.960 1.00 93.62 79 PRO A CA 1
ATOM 585 C C . PRO A 1 79 ? 16.564 4.974 -2.291 1.00 93.62 79 PRO A C 1
ATOM 587 O O . PRO A 1 79 ? 15.642 5.489 -1.661 1.00 93.62 79 PRO A O 1
ATOM 590 N N . ASP A 1 80 ? 17.177 5.612 -3.2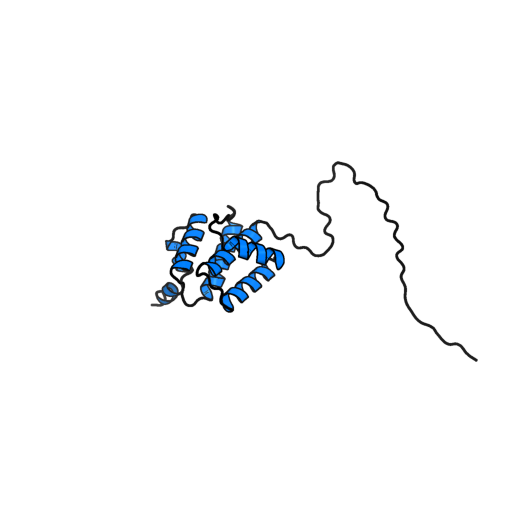90 1.00 94.38 80 ASP A N 1
ATOM 591 C CA . ASP A 1 80 ? 16.848 6.997 -3.647 1.00 94.38 80 ASP A CA 1
ATOM 592 C C . ASP A 1 80 ? 15.447 7.082 -4.264 1.00 94.38 80 ASP A C 1
ATOM 594 O O . ASP A 1 80 ? 14.667 7.998 -3.984 1.00 94.38 80 ASP A O 1
ATOM 598 N N . THR A 1 81 ? 15.085 6.069 -5.055 1.00 93.12 81 THR A N 1
ATOM 599 C CA . THR A 1 81 ? 13.732 5.941 -5.609 1.00 93.12 81 THR A CA 1
ATOM 600 C C . THR A 1 81 ? 12.709 5.693 -4.505 1.00 93.12 81 THR A C 1
ATOM 602 O O . THR A 1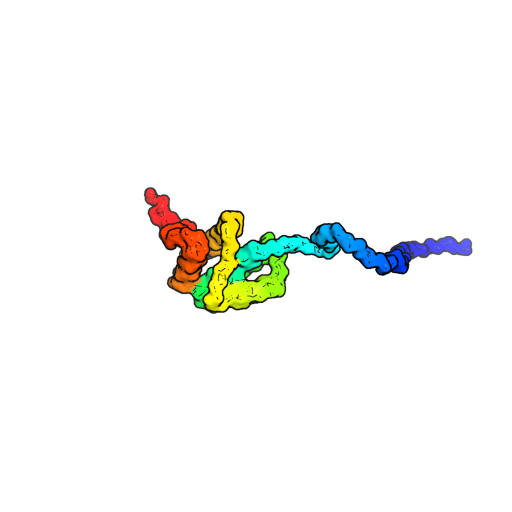 81 ? 11.660 6.334 -4.496 1.00 93.12 81 THR A O 1
ATOM 605 N N . ALA A 1 82 ? 13.017 4.825 -3.540 1.00 94.75 82 ALA A N 1
ATOM 606 C CA . ALA A 1 82 ? 12.149 4.561 -2.397 1.00 94.75 82 ALA A CA 1
ATOM 607 C C . ALA A 1 82 ? 11.887 5.832 -1.576 1.00 94.75 82 ALA A C 1
ATOM 609 O O . ALA A 1 82 ? 10.732 6.154 -1.305 1.00 94.75 82 ALA A O 1
ATOM 610 N N . LEU A 1 83 ? 12.932 6.610 -1.270 1.00 94.62 83 LEU A N 1
ATOM 611 C CA . LEU A 1 83 ? 12.809 7.878 -0.545 1.00 94.62 83 LEU A CA 1
ATOM 612 C C . LEU A 1 83 ? 11.938 8.894 -1.293 1.00 94.62 83 LEU A C 1
ATOM 614 O O . LEU A 1 83 ? 11.094 9.550 -0.679 1.00 94.62 83 LEU A O 1
ATOM 618 N N . ARG A 1 84 ? 12.097 9.004 -2.619 1.00 94.56 84 ARG A N 1
ATOM 619 C CA . ARG A 1 84 ? 11.227 9.843 -3.457 1.00 94.56 84 ARG A CA 1
ATOM 620 C C . ARG A 1 84 ? 9.770 9.386 -3.372 1.00 94.56 84 ARG A C 1
ATOM 622 O O . ARG A 1 84 ? 8.891 10.215 -3.151 1.00 94.56 84 ARG A O 1
ATOM 629 N N . LEU A 1 85 ? 9.510 8.088 -3.519 1.00 93.81 85 LEU A N 1
ATOM 630 C CA . LEU A 1 85 ? 8.153 7.534 -3.471 1.00 93.81 85 LEU A CA 1
ATOM 631 C C . LEU A 1 85 ? 7.508 7.709 -2.088 1.00 93.81 85 LEU A C 1
ATOM 633 O O . LEU A 1 85 ? 6.331 8.051 -2.017 1.00 93.81 85 LEU A O 1
ATOM 637 N N . GLU A 1 86 ? 8.265 7.536 -1.001 1.00 94.19 86 GLU A N 1
ATOM 638 C CA . GLU A 1 86 ? 7.812 7.813 0.371 1.00 94.19 86 GLU A CA 1
ATOM 639 C C . GLU A 1 86 ? 7.513 9.297 0.604 1.00 94.19 86 GLU A C 1
ATOM 641 O O . GLU A 1 86 ? 6.601 9.649 1.352 1.00 94.19 86 GLU A O 1
ATOM 646 N N . PHE A 1 87 ? 8.281 10.194 -0.015 1.00 92.44 87 PHE A N 1
ATOM 647 C CA . PHE A 1 87 ? 7.998 11.623 0.046 1.00 92.44 87 PHE A CA 1
ATOM 648 C C . PHE A 1 87 ? 6.711 11.960 -0.717 1.00 92.44 87 PHE A C 1
ATOM 650 O O . PHE A 1 87 ? 5.819 12.609 -0.172 1.00 92.44 87 PHE A O 1
ATOM 657 N N . GLU A 1 88 ? 6.573 11.463 -1.949 1.00 91.00 88 GLU A N 1
ATOM 658 C CA . GLU A 1 88 ? 5.367 11.630 -2.769 1.00 91.00 88 GLU A CA 1
ATOM 659 C C . GLU A 1 88 ? 4.119 11.041 -2.095 1.00 91.00 88 GLU A C 1
ATOM 661 O O . GLU A 1 88 ? 3.031 11.611 -2.192 1.00 91.00 88 GLU A O 1
ATOM 666 N N . SER A 1 89 ? 4.261 9.920 -1.380 1.00 90.69 89 SER A N 1
ATOM 667 C CA . SER A 1 89 ? 3.144 9.234 -0.726 1.00 90.69 89 SER A CA 1
ATOM 668 C C . SER A 1 89 ? 2.523 10.030 0.423 1.00 90.69 89 SER A C 1
ATOM 670 O O . SER A 1 89 ? 1.403 9.722 0.829 1.00 90.69 89 SER A O 1
ATOM 672 N N . ARG A 1 90 ? 3.228 11.040 0.949 1.00 89.81 90 ARG A N 1
ATOM 673 C CA . ARG A 1 90 ? 2.742 11.939 2.011 1.00 89.81 90 ARG A CA 1
ATOM 674 C C . ARG A 1 90 ? 1.883 13.087 1.482 1.00 89.81 90 ARG A C 1
ATOM 676 O O . ARG A 1 90 ? 1.257 13.777 2.278 1.00 89.81 90 ARG A O 1
ATOM 683 N N . GLY A 1 91 ? 1.872 13.318 0.169 1.00 83.81 91 GLY A N 1
ATOM 684 C CA . GLY A 1 91 ? 1.056 14.362 -0.441 1.00 83.81 91 GLY A CA 1
ATOM 685 C C . GLY A 1 91 ? -0.427 13.991 -0.534 1.00 83.81 91 GLY A C 1
ATOM 686 O O . GLY A 1 91 ? -0.798 12.820 -0.618 1.00 83.81 91 GLY A O 1
ATOM 687 N N . ASP A 1 92 ? -1.284 15.010 -0.629 1.00 73.31 92 ASP A N 1
ATOM 688 C CA . ASP A 1 92 ? -2.739 14.850 -0.800 1.00 73.31 92 ASP A CA 1
ATOM 689 C C . ASP A 1 92 ? -3.155 14.428 -2.220 1.00 73.31 92 ASP A C 1
ATOM 691 O O . ASP A 1 92 ? -4.338 14.224 -2.499 1.00 73.31 92 ASP A O 1
ATOM 695 N N . GLY A 1 93 ? -2.192 14.279 -3.136 1.00 74.56 93 GLY A N 1
ATOM 696 C CA . GLY A 1 93 ? -2.441 13.869 -4.516 1.00 74.56 93 GLY A CA 1
ATOM 697 C C . GLY A 1 93 ? -3.201 12.543 -4.605 1.00 74.56 93 GLY A C 1
ATOM 698 O O . GLY A 1 93 ? -3.137 11.709 -3.703 1.00 74.56 93 GLY A O 1
ATOM 699 N N . ARG A 1 94 ? -3.933 12.320 -5.700 1.00 77.62 94 ARG A N 1
ATOM 700 C CA . ARG A 1 94 ? -4.611 11.034 -5.924 1.00 77.62 94 ARG A CA 1
ATOM 701 C C . ARG A 1 94 ? -3.578 9.911 -6.042 1.00 77.62 94 ARG A C 1
ATOM 703 O O . ARG A 1 94 ? -2.606 10.035 -6.786 1.00 77.62 94 ARG A O 1
ATOM 710 N N . LEU A 1 95 ? -3.816 8.808 -5.334 1.00 81.94 95 LEU A N 1
ATOM 711 C CA . LEU A 1 95 ? -3.076 7.565 -5.531 1.00 81.94 95 LEU A CA 1
ATOM 712 C C . LEU A 1 95 ? -3.329 7.073 -6.952 1.00 81.94 95 LEU A C 1
ATOM 714 O O . LEU A 1 95 ? -4.450 6.713 -7.297 1.00 81.94 95 LEU A O 1
ATOM 718 N N . GLN A 1 96 ? -2.291 7.065 -7.780 1.00 84.00 96 GLN A N 1
ATOM 719 C CA . GLN A 1 96 ? -2.353 6.344 -9.044 1.00 84.00 96 GLN A CA 1
ATOM 720 C C . GLN A 1 96 ? -1.994 4.898 -8.731 1.00 84.00 96 GLN A C 1
ATOM 722 O O . GLN A 1 96 ? -0.826 4.604 -8.458 1.00 84.00 96 GLN A O 1
ATOM 727 N N . ILE A 1 97 ? -3.010 4.046 -8.724 1.00 82.38 97 ILE A N 1
ATOM 728 C CA . ILE A 1 97 ? -2.888 2.592 -8.751 1.00 82.38 97 ILE A CA 1
ATOM 729 C C . ILE A 1 97 ? -3.248 2.194 -10.182 1.00 82.38 97 ILE A C 1
ATOM 731 O O . ILE A 1 97 ? -4.175 2.762 -10.754 1.00 82.38 97 ILE A O 1
ATOM 735 N N . GLY A 1 98 ? -2.468 1.316 -10.803 1.00 82.44 98 GLY A N 1
ATOM 736 C CA . GLY A 1 98 ? -2.743 0.859 -12.162 1.00 82.44 98 GLY A CA 1
ATOM 737 C C . GLY A 1 98 ? -4.016 0.020 -12.233 1.00 82.44 98 GLY A C 1
ATOM 738 O O . GLY A 1 98 ? -4.465 -0.520 -11.229 1.00 82.44 98 GLY A O 1
ATOM 739 N N . ASP A 1 99 ? -4.573 -0.134 -13.432 1.00 83.50 99 ASP A N 1
ATOM 740 C CA . ASP A 1 99 ? -5.855 -0.828 -13.651 1.00 83.50 99 ASP A CA 1
ATOM 741 C C . ASP A 1 99 ? -5.710 -2.349 -13.830 1.00 83.50 99 ASP A C 1
ATOM 743 O O . ASP A 1 99 ? -6.672 -3.051 -14.140 1.00 83.50 99 ASP A O 1
ATOM 747 N N . THR A 1 100 ? -4.492 -2.883 -13.689 1.00 86.12 100 THR A N 1
ATOM 748 C CA . THR A 1 100 ? -4.243 -4.303 -13.955 1.00 86.12 100 THR A CA 1
ATOM 749 C C . THR A 1 100 ? -4.584 -5.165 -12.735 1.00 86.12 100 THR A C 1
ATOM 751 O O . THR A 1 100 ? -4.122 -4.862 -11.631 1.00 86.12 100 THR A O 1
ATOM 754 N N . PRO A 1 101 ? -5.293 -6.298 -12.913 1.00 83.94 101 PRO A N 1
ATOM 755 C CA . PRO A 1 101 ? -5.601 -7.211 -11.810 1.00 83.94 101 PRO A CA 1
ATOM 756 C C . PRO A 1 101 ? -4.360 -7.732 -11.075 1.00 83.94 101 PRO A C 1
ATOM 758 O O . PRO A 1 101 ? -4.408 -7.971 -9.873 1.00 83.94 101 PRO A O 1
ATOM 761 N N . ALA A 1 102 ? -3.236 -7.885 -11.783 1.00 85.38 102 ALA A N 1
ATOM 762 C CA . ALA A 1 102 ? -1.968 -8.300 -11.187 1.00 85.38 102 ALA A CA 1
ATOM 763 C C . ALA A 1 102 ? -1.424 -7.253 -10.200 1.00 85.38 102 ALA A C 1
ATOM 765 O O . ALA A 1 102 ? -0.973 -7.605 -9.113 1.00 85.38 102 ALA A O 1
ATOM 766 N N . GLU A 1 103 ? -1.506 -5.965 -10.549 1.00 86.50 103 GLU A N 1
ATOM 767 C CA . GLU A 1 103 ? -1.096 -4.873 -9.663 1.00 86.50 103 GLU A CA 1
ATOM 768 C C . GLU A 1 103 ? -2.024 -4.759 -8.449 1.00 86.50 103 GLU A C 1
ATOM 770 O O . GLU A 1 103 ? -1.549 -4.562 -7.332 1.00 86.50 103 GLU A O 1
ATOM 775 N N . HIS A 1 104 ? -3.333 -4.948 -8.646 1.00 89.12 104 HIS A N 1
ATOM 776 C CA . HIS A 1 104 ? -4.308 -4.973 -7.550 1.00 89.12 104 HIS A CA 1
ATOM 777 C C . HIS A 1 104 ? -4.041 -6.129 -6.590 1.00 89.12 104 HIS A C 1
ATOM 779 O O . HIS A 1 104 ? -3.999 -5.918 -5.380 1.00 89.12 104 HIS A O 1
ATOM 785 N N . GLY A 1 105 ? -3.821 -7.334 -7.123 1.00 87.44 105 GLY A N 1
ATOM 786 C CA . GLY A 1 105 ? -3.501 -8.519 -6.331 1.00 87.44 105 GLY A CA 1
ATOM 787 C C . GLY A 1 105 ? -2.238 -8.320 -5.499 1.00 87.44 105 GLY A C 1
ATOM 788 O O . GLY A 1 105 ? -2.269 -8.524 -4.287 1.00 87.44 105 GLY A O 1
ATOM 789 N N . LEU A 1 106 ? -1.167 -7.825 -6.128 1.00 88.81 106 LEU A N 1
ATOM 790 C CA . LEU A 1 106 ? 0.079 -7.522 -5.430 1.00 88.81 106 LEU A CA 1
ATOM 791 C C . LEU A 1 106 ? -0.130 -6.451 -4.350 1.00 88.81 106 LEU A C 1
ATOM 793 O O . LEU A 1 106 ? 0.319 -6.621 -3.222 1.00 88.81 106 LEU A O 1
ATOM 797 N N . LEU A 1 107 ? -0.844 -5.363 -4.645 1.00 91.00 107 LEU A N 1
ATOM 798 C CA . LEU A 1 107 ? -1.122 -4.324 -3.651 1.00 91.00 107 LEU A CA 1
ATOM 799 C C . LEU A 1 107 ? -1.883 -4.875 -2.438 1.00 91.00 107 LEU A C 1
ATOM 801 O O . LEU A 1 107 ? -1.511 -4.590 -1.300 1.00 91.00 107 LEU A O 1
ATOM 805 N N . LEU A 1 108 ? -2.932 -5.664 -2.667 1.00 90.56 108 LEU A N 1
ATOM 806 C CA . LEU A 1 108 ? -3.733 -6.253 -1.594 1.00 90.56 108 LEU A CA 1
ATOM 807 C C . LEU A 1 108 ? -2.921 -7.230 -0.744 1.00 90.56 108 LEU A C 1
ATOM 809 O O . LEU A 1 108 ? -3.046 -7.211 0.482 1.00 90.56 108 LEU A O 1
ATOM 813 N N . GLU A 1 109 ? -2.068 -8.040 -1.368 1.00 89.75 109 GLU A N 1
ATOM 814 C CA . GLU A 1 109 ? -1.129 -8.919 -0.672 1.00 89.75 109 GLU A CA 1
ATOM 815 C C . GLU A 1 109 ? -0.225 -8.107 0.266 1.00 89.75 109 GLU A C 1
ATOM 817 O O . GLU A 1 109 ? -0.179 -8.372 1.468 1.00 89.75 109 GLU A O 1
ATOM 822 N N . ARG A 1 110 ? 0.402 -7.032 -0.228 1.00 91.19 110 ARG A N 1
ATOM 823 C CA . ARG A 1 110 ? 1.332 -6.225 0.585 1.00 91.19 110 ARG A CA 1
ATOM 824 C C . ARG A 1 110 ? 0.653 -5.418 1.673 1.00 91.19 110 ARG A C 1
ATOM 826 O O . ARG A 1 110 ? 1.171 -5.333 2.786 1.00 91.19 110 ARG A O 1
ATOM 833 N N . LEU A 1 111 ? -0.535 -4.884 1.407 1.00 90.88 111 LEU A N 1
ATOM 834 C CA . LEU A 1 111 ? -1.345 -4.267 2.456 1.00 90.88 111 LEU A CA 1
ATOM 835 C C . LEU A 1 111 ? -1.724 -5.290 3.533 1.00 90.88 111 LEU A C 1
ATOM 837 O O . LEU A 1 111 ? -1.681 -4.950 4.712 1.00 90.88 111 LEU A O 1
ATOM 841 N N . SER A 1 112 ? -2.021 -6.538 3.155 1.00 87.81 112 SER A N 1
ATOM 842 C CA . SER A 1 112 ? -2.315 -7.630 4.095 1.00 87.81 112 SER A CA 1
ATOM 843 C C . SER A 1 112 ? -1.122 -7.993 4.970 1.00 87.81 112 SER A C 1
ATOM 845 O O . SER A 1 112 ? -1.291 -8.185 6.174 1.00 87.81 112 SER A O 1
ATOM 847 N N . GLU A 1 113 ? 0.079 -8.055 4.400 1.00 87.94 113 GLU A N 1
ATOM 848 C CA . GLU A 1 113 ? 1.309 -8.349 5.141 1.00 87.94 113 GLU A CA 1
ATOM 849 C C . GLU A 1 113 ? 1.630 -7.268 6.179 1.00 87.94 113 GLU A C 1
ATOM 851 O O . GLU A 1 113 ? 1.934 -7.581 7.334 1.00 87.94 113 GLU A O 1
ATOM 856 N N . VAL A 1 114 ? 1.518 -5.991 5.796 1.00 87.25 114 VAL A N 1
ATOM 857 C CA . VAL A 1 114 ? 1.725 -4.861 6.714 1.00 87.25 114 VAL A CA 1
ATOM 858 C C . VAL A 1 114 ? 0.620 -4.813 7.771 1.00 87.25 114 VAL A C 1
ATOM 860 O O . VAL A 1 114 ? 0.899 -4.626 8.955 1.00 87.25 114 VAL A O 1
ATOM 863 N N . ALA A 1 115 ? -0.632 -5.037 7.373 1.00 86.88 115 ALA A N 1
ATOM 864 C CA . ALA A 1 115 ? -1.781 -5.092 8.270 1.00 86.88 115 ALA A CA 1
ATOM 865 C C . ALA A 1 115 ? -1.661 -6.202 9.323 1.00 86.88 115 ALA A C 1
ATOM 867 O O . ALA A 1 115 ? -1.917 -5.964 10.499 1.00 86.88 115 ALA A O 1
ATOM 868 N N . ALA A 1 116 ? -1.225 -7.402 8.926 1.00 86.06 116 ALA A N 1
ATOM 869 C CA . ALA A 1 116 ? -1.088 -8.554 9.819 1.00 86.06 116 ALA A CA 1
ATOM 870 C C . ALA A 1 116 ? -0.054 -8.338 10.935 1.00 86.06 116 ALA A C 1
ATOM 872 O O . ALA A 1 116 ? -0.108 -8.995 11.972 1.00 86.06 116 ALA A O 1
ATOM 873 N N . ARG A 1 117 ? 0.890 -7.422 10.716 1.00 83.50 117 ARG A N 1
ATOM 874 C CA . ARG A 1 117 ? 1.934 -7.044 11.672 1.00 83.50 117 ARG A CA 1
ATOM 875 C C . ARG A 1 117 ? 1.458 -6.009 12.692 1.00 83.50 117 ARG A C 1
ATOM 877 O O . ARG A 1 117 ? 2.119 -5.835 13.714 1.00 83.50 117 ARG A O 1
ATOM 884 N N . LYS A 1 118 ? 0.327 -5.345 12.437 1.00 82.50 118 LYS A N 1
ATOM 885 C CA . LYS A 1 118 ? -0.244 -4.317 13.308 1.00 82.50 118 LYS A CA 1
ATOM 886 C C . LYS A 1 118 ? -1.263 -4.905 14.273 1.00 82.50 118 LYS A C 1
ATOM 888 O O . LYS A 1 118 ? -2.109 -5.712 13.907 1.00 82.50 118 LYS A O 1
ATOM 893 N N . VAL A 1 119 ? -1.209 -4.437 15.519 1.00 78.38 119 VAL A N 1
ATOM 894 C CA . VAL A 1 119 ? -2.170 -4.831 16.562 1.00 78.38 119 VAL A CA 1
ATOM 895 C C . VAL A 1 119 ? -3.500 -4.098 16.380 1.00 78.38 119 VAL A C 1
ATOM 897 O O . VAL A 1 119 ? -4.562 -4.689 16.557 1.00 78.38 119 VAL A O 1
ATOM 900 N N . ARG A 1 120 ? -3.453 -2.810 16.019 1.00 84.06 120 ARG A N 1
ATOM 901 C CA . ARG A 1 120 ? -4.623 -1.957 15.772 1.00 84.06 120 ARG A CA 1
ATOM 902 C C . ARG A 1 120 ? -4.311 -0.917 14.707 1.00 84.06 120 ARG A C 1
ATOM 904 O O . ARG A 1 120 ? -3.161 -0.511 14.567 1.00 84.06 120 ARG A O 1
ATOM 911 N N . PHE A 1 121 ? -5.355 -0.458 14.026 1.00 85.00 121 PHE A N 1
ATOM 912 C CA . PHE A 1 121 ? -5.291 0.720 13.169 1.00 85.00 121 PHE A CA 1
ATOM 913 C C . PHE A 1 121 ? -5.827 1.940 13.904 1.00 85.00 121 PHE A C 1
ATOM 915 O O . PHE A 1 121 ? -6.841 1.882 14.600 1.00 85.00 121 PHE A O 1
ATOM 922 N N . SER A 1 122 ? -5.164 3.067 13.708 1.00 87.56 122 SER A N 1
ATOM 923 C CA . SER A 1 122 ? -5.707 4.378 14.010 1.00 87.56 122 SER A CA 1
ATOM 924 C C . SER A 1 122 ? -6.864 4.714 13.052 1.00 87.56 122 SER A C 1
ATOM 926 O O . SER A 1 122 ? -6.901 4.245 11.908 1.00 87.56 122 SER A O 1
ATOM 928 N N . PRO A 1 123 ? -7.779 5.619 13.443 1.00 88.12 123 PRO A N 1
ATOM 929 C CA . PRO A 1 123 ? -8.836 6.091 12.548 1.00 88.12 123 PRO A CA 1
ATOM 930 C C . PRO A 1 123 ? -8.317 6.722 11.245 1.00 88.12 123 PRO A C 1
ATOM 932 O O . PRO A 1 123 ? -9.033 6.765 10.247 1.00 88.12 123 PRO A O 1
ATOM 935 N N . ARG A 1 124 ? -7.083 7.250 11.237 1.00 89.00 124 ARG A N 1
ATOM 936 C CA . ARG A 1 124 ? -6.463 7.816 10.030 1.00 89.00 124 ARG A CA 1
ATOM 937 C C . ARG A 1 124 ? -6.024 6.726 9.060 1.00 89.00 124 ARG A C 1
ATOM 939 O O . ARG A 1 124 ? -6.321 6.830 7.876 1.00 89.00 124 ARG A O 1
ATOM 946 N N . GLU A 1 125 ? -5.386 5.676 9.559 1.00 89.06 125 GLU A N 1
ATOM 947 C CA . GLU A 1 125 ? -4.973 4.524 8.751 1.00 89.06 125 GLU A CA 1
ATOM 948 C C . GLU A 1 125 ? -6.172 3.764 8.196 1.00 89.06 125 GLU A C 1
ATOM 950 O O . GLU A 1 125 ? -6.154 3.357 7.039 1.00 89.06 125 GLU A O 1
ATOM 955 N N . GLN A 1 126 ? -7.245 3.640 8.980 1.00 88.75 126 GLN A N 1
ATOM 956 C CA . GLN A 1 126 ? -8.478 3.023 8.507 1.00 88.75 126 GLN A CA 1
ATOM 957 C C . GLN A 1 126 ? -9.089 3.807 7.337 1.00 88.75 126 GLN A C 1
ATOM 959 O O . GLN A 1 126 ? -9.337 3.228 6.283 1.00 88.75 126 GLN A O 1
ATOM 964 N N . ARG A 1 127 ? -9.236 5.134 7.463 1.00 88.50 127 ARG A N 1
ATOM 965 C CA . ARG A 1 127 ? -9.701 5.987 6.350 1.00 88.50 127 ARG A CA 1
ATOM 966 C C . ARG A 1 127 ? -8.773 5.937 5.136 1.00 88.50 127 ARG A C 1
ATOM 968 O O . ARG A 1 127 ? -9.218 6.036 3.998 1.00 88.50 127 ARG A O 1
ATOM 975 N N . CYS A 1 128 ? -7.475 5.793 5.375 1.00 89.25 128 CYS A N 1
ATOM 976 C CA . CYS A 1 128 ? -6.477 5.656 4.323 1.00 89.25 128 CYS A CA 1
ATOM 977 C C . CYS A 1 128 ? -6.652 4.344 3.544 1.00 89.25 128 CYS A C 1
ATOM 979 O O . CYS A 1 128 ? -6.679 4.364 2.314 1.00 89.25 128 CYS A O 1
ATOM 981 N N . LEU A 1 129 ? -6.862 3.225 4.246 1.00 89.31 129 LEU A N 1
ATOM 982 C CA . LEU A 1 129 ? -7.205 1.940 3.631 1.00 89.31 129 LEU A CA 1
ATOM 983 C C . LEU A 1 129 ? -8.531 2.003 2.872 1.00 89.31 129 LEU A C 1
ATOM 985 O O . LEU A 1 129 ? -8.603 1.506 1.753 1.00 89.31 129 LEU A O 1
ATOM 989 N N . GLU A 1 130 ? -9.556 2.646 3.436 1.00 89.06 130 GLU A N 1
ATOM 990 C CA . GLU A 1 130 ? -10.837 2.878 2.754 1.00 89.06 130 GLU A CA 1
ATOM 991 C C . GLU A 1 130 ? -10.644 3.633 1.436 1.00 89.06 130 GLU A C 1
ATOM 993 O O . GLU A 1 130 ? -11.191 3.227 0.413 1.00 89.06 130 GLU A O 1
ATOM 998 N N . GLY A 1 131 ? -9.811 4.678 1.424 1.00 89.06 131 GLY A N 1
ATOM 999 C CA . GLY A 1 131 ? -9.477 5.421 0.207 1.00 89.06 131 GLY A CA 1
ATOM 1000 C C . GLY A 1 131 ? -8.731 4.579 -0.834 1.00 89.06 131 GLY A C 1
ATOM 1001 O O . GLY A 1 131 ? -9.014 4.680 -2.031 1.00 89.06 131 GLY A O 1
ATOM 1002 N N . ILE A 1 132 ? -7.814 3.713 -0.394 1.00 89.81 132 ILE A N 1
ATOM 1003 C CA . ILE A 1 132 ? -7.111 2.778 -1.283 1.00 89.81 132 ILE A CA 1
ATOM 1004 C C . ILE A 1 132 ? -8.100 1.772 -1.889 1.00 89.81 132 ILE A C 1
ATOM 1006 O O . ILE A 1 132 ? -8.121 1.597 -3.104 1.00 89.81 132 ILE A O 1
ATOM 1010 N N . PHE A 1 133 ? -8.972 1.171 -1.077 1.00 89.12 133 PHE A N 1
ATOM 1011 C CA . PHE A 1 133 ? -9.977 0.208 -1.541 1.00 89.12 133 PHE A CA 1
ATOM 1012 C C . PHE A 1 133 ? -10.996 0.850 -2.483 1.00 89.12 133 PHE A C 1
ATOM 1014 O O . PHE A 1 133 ? -11.327 0.264 -3.510 1.00 89.12 133 PHE A O 1
ATOM 1021 N N . ALA A 1 134 ? -11.430 2.079 -2.195 1.00 88.19 134 ALA A N 1
ATOM 1022 C CA . ALA A 1 134 ? -12.294 2.839 -3.090 1.00 88.19 134 ALA A CA 1
ATOM 1023 C C . ALA A 1 134 ? -11.623 3.098 -4.450 1.00 88.19 134 ALA A C 1
ATOM 1025 O O . ALA A 1 134 ? -12.280 3.003 -5.483 1.00 88.19 134 ALA A O 1
ATOM 1026 N N . THR A 1 135 ? -10.311 3.362 -4.463 1.00 87.62 135 THR A N 1
ATOM 1027 C CA . THR A 1 135 ? -9.533 3.528 -5.706 1.00 87.62 135 THR A CA 1
ATOM 1028 C C . THR A 1 135 ? -9.458 2.224 -6.506 1.00 87.62 135 THR A C 1
ATOM 1030 O O . THR A 1 135 ? -9.485 2.254 -7.730 1.00 87.62 135 THR A O 1
ATOM 1033 N N . LEU A 1 136 ? -9.432 1.078 -5.821 1.00 86.56 136 LEU A N 1
ATOM 1034 C CA . LEU A 1 136 ? -9.503 -0.256 -6.425 1.00 86.56 136 LEU A CA 1
ATOM 1035 C C . LEU A 1 136 ? -10.928 -0.672 -6.840 1.00 86.56 136 LEU A C 1
ATOM 1037 O O . LEU A 1 136 ? -11.119 -1.775 -7.345 1.00 86.56 136 LEU A O 1
ATOM 1041 N N . GLY A 1 137 ? -11.945 0.163 -6.594 1.00 86.88 137 GLY A N 1
ATOM 1042 C CA . GLY A 1 137 ? -13.347 -0.190 -6.832 1.00 86.88 137 GLY A CA 1
ATOM 1043 C C . GLY A 1 137 ? -13.880 -1.280 -5.893 1.00 86.88 137 GLY A C 1
ATOM 1044 O O . GLY A 1 137 ? -14.887 -1.919 -6.195 1.00 86.88 137 GLY A O 1
ATOM 1045 N N . MET A 1 138 ? -13.216 -1.513 -4.758 1.00 84.69 138 MET A N 1
ATOM 1046 C CA . MET A 1 138 ? -13.602 -2.529 -3.783 1.00 84.69 138 MET A CA 1
ATOM 1047 C C . MET A 1 138 ? -14.517 -1.944 -2.700 1.00 84.69 138 MET A C 1
ATOM 1049 O O . MET A 1 138 ? -14.290 -0.825 -2.229 1.00 84.69 138 MET A O 1
ATOM 1053 N N . PRO A 1 139 ? -15.536 -2.694 -2.243 1.00 81.31 139 PRO A N 1
ATOM 1054 C CA . PRO A 1 139 ? -16.400 -2.233 -1.168 1.00 81.31 139 PRO A CA 1
ATOM 1055 C C . PRO A 1 139 ? -15.630 -2.167 0.156 1.00 81.31 139 PRO A C 1
ATOM 1057 O O . PRO A 1 139 ? -14.826 -3.045 0.467 1.00 81.31 139 PRO A O 1
ATOM 1060 N N . ALA A 1 140 ? -15.942 -1.178 0.999 1.00 75.75 140 ALA A N 1
ATOM 1061 C CA . ALA A 1 140 ? -15.325 -1.027 2.324 1.00 75.75 140 ALA A CA 1
ATOM 1062 C C . ALA A 1 140 ? -15.499 -2.273 3.217 1.00 75.75 140 ALA A C 1
ATOM 1064 O O . ALA A 1 140 ? -14.667 -2.547 4.077 1.00 75.75 140 ALA A O 1
ATOM 1065 N N . ALA A 1 141 ? -16.537 -3.083 2.977 1.00 77.25 141 ALA A N 1
ATOM 1066 C CA . ALA A 1 141 ? -16.735 -4.367 3.651 1.00 77.25 141 ALA A CA 1
ATOM 1067 C C . ALA A 1 141 ? -15.547 -5.337 3.470 1.00 77.25 141 ALA A C 1
ATOM 1069 O O . ALA A 1 141 ? -15.255 -6.122 4.374 1.00 77.25 141 ALA A O 1
ATOM 1070 N N . SER A 1 142 ? -14.815 -5.247 2.354 1.00 78.81 142 SER A N 1
ATOM 1071 C CA . SER A 1 142 ? -13.616 -6.049 2.085 1.00 78.81 142 SER A CA 1
ATOM 1072 C C . SER A 1 142 ? -12.424 -5.678 2.978 1.00 78.81 142 SER A C 1
ATOM 1074 O O . SER A 1 142 ? -11.462 -6.434 3.061 1.00 78.81 142 SER A O 1
ATOM 1076 N N . LEU A 1 143 ? -12.477 -4.567 3.716 1.00 73.50 143 LEU A N 1
ATOM 1077 C CA . LEU A 1 143 ? -11.443 -4.230 4.700 1.00 73.50 143 LEU A CA 1
ATOM 1078 C C . LEU A 1 143 ? -11.441 -5.172 5.903 1.00 73.50 143 LEU A C 1
ATOM 1080 O O . LEU A 1 143 ? -10.425 -5.288 6.585 1.00 73.50 143 LEU A O 1
ATOM 1084 N N . GLY A 1 144 ? -12.548 -5.880 6.153 1.00 69.75 144 GLY A N 1
ATOM 1085 C CA . GLY A 1 144 ? -12.645 -6.850 7.243 1.00 69.75 144 GLY A CA 1
ATOM 1086 C C . GLY A 1 144 ? -11.596 -7.968 7.179 1.00 69.75 144 GLY A C 1
ATOM 1087 O O . GLY A 1 144 ? -11.261 -8.532 8.214 1.00 69.75 144 GLY A O 1
ATOM 1088 N N . PHE A 1 145 ? -11.035 -8.255 5.998 1.00 68.38 145 PHE A N 1
ATOM 1089 C CA . PHE A 1 145 ? -9.942 -9.223 5.829 1.00 68.38 145 PHE A CA 1
ATOM 1090 C C . PHE A 1 145 ? -8.586 -8.699 6.342 1.00 68.38 145 PHE A C 1
ATOM 1092 O O . PHE A 1 145 ? -7.712 -9.480 6.741 1.00 68.38 145 PHE A O 1
ATOM 1099 N N . LEU A 1 146 ? -8.422 -7.373 6.363 1.00 69.31 146 LEU A N 1
ATOM 1100 C CA . LEU A 1 146 ? -7.204 -6.685 6.788 1.00 69.31 146 LEU A CA 1
ATOM 1101 C C . LEU A 1 146 ? -7.228 -6.296 8.268 1.00 69.31 146 LEU A C 1
ATOM 1103 O O . LEU A 1 146 ? -6.168 -6.120 8.861 1.00 69.31 146 LEU A O 1
ATOM 1107 N N . THR A 1 147 ? -8.406 -6.152 8.882 1.00 64.19 147 THR A N 1
ATOM 1108 C CA . THR A 1 147 ? -8.502 -5.687 10.269 1.00 64.19 147 THR A CA 1
ATOM 1109 C C . THR A 1 147 ? -8.307 -6.823 11.281 1.00 64.19 147 THR A C 1
ATOM 1111 O O . THR A 1 147 ? -9.041 -7.815 11.262 1.00 64.19 147 THR A O 1
ATOM 1114 N N . PRO A 1 148 ? -7.337 -6.702 12.209 1.00 60.25 148 PRO A N 1
ATOM 1115 C CA . PRO A 1 148 ? -7.064 -7.748 13.195 1.00 60.25 148 PRO A CA 1
ATOM 1116 C C . PRO A 1 148 ? -8.250 -7.990 14.145 1.00 60.25 148 PRO A C 1
ATOM 1118 O O . PRO A 1 148 ? -8.471 -9.125 14.563 1.00 60.25 148 PRO A O 1
ATOM 1121 N N . GLU A 1 149 ? -9.074 -6.970 14.423 1.00 55.91 149 GLU A N 1
ATOM 1122 C CA . GLU A 1 149 ? -10.214 -7.077 15.351 1.00 55.91 149 GLU A CA 1
ATOM 1123 C C . GLU A 1 149 ? -11.304 -8.059 14.891 1.00 55.91 149 GLU A C 1
ATOM 1125 O O . GLU A 1 149 ? -11.983 -8.656 15.725 1.00 55.91 149 GLU A O 1
ATOM 1130 N N . ARG A 1 150 ? -11.448 -8.306 13.581 1.00 50.22 150 ARG A N 1
ATOM 1131 C CA . ARG A 1 150 ? -12.425 -9.284 13.070 1.00 50.22 150 ARG A CA 1
ATOM 1132 C C . ARG A 1 150 ? -11.904 -10.718 13.028 1.00 50.22 150 ARG A C 1
ATOM 1134 O O . ARG A 1 150 ? -12.713 -11.644 13.083 1.00 50.22 150 ARG A O 1
ATOM 1141 N N . ARG A 1 151 ? -10.582 -10.932 13.020 1.00 51.66 151 ARG A N 1
ATOM 1142 C CA . ARG A 1 151 ? -10.002 -12.290 13.074 1.00 51.66 151 ARG A CA 1
ATOM 1143 C C . ARG A 1 151 ? -10.316 -12.993 14.396 1.00 51.66 151 ARG A C 1
ATOM 1145 O O . ARG A 1 151 ? -10.506 -14.202 14.403 1.00 51.66 151 ARG A O 1
ATOM 1152 N N . ALA A 1 152 ? -10.461 -12.239 15.485 1.00 48.50 152 ALA A N 1
ATOM 1153 C CA . ALA A 1 152 ? -10.828 -12.786 16.791 1.00 48.50 152 ALA A CA 1
ATOM 1154 C C . ALA A 1 152 ? -12.313 -13.191 16.908 1.00 48.50 152 ALA A C 1
ATOM 1156 O O . ALA A 1 152 ? -12.646 -14.002 17.763 1.00 48.50 152 ALA A O 1
ATOM 1157 N N . SER A 1 153 ? -13.209 -12.669 16.059 1.00 45.56 153 SER A N 1
ATOM 1158 C CA . SER A 1 153 ? -14.658 -12.951 16.143 1.00 45.56 153 SER A CA 1
ATOM 1159 C C . SER A 1 153 ? -15.128 -14.146 15.305 1.00 45.56 153 SER A C 1
ATOM 1161 O O . SER A 1 153 ? -16.316 -14.442 15.302 1.00 45.56 153 SER A O 1
ATOM 1163 N N . THR A 1 154 ? -14.228 -14.838 14.594 1.00 45.41 154 THR A N 1
ATOM 1164 C CA . THR A 1 154 ? -14.590 -15.999 13.745 1.00 45.41 154 THR A CA 1
ATOM 1165 C C . THR A 1 154 ? -14.080 -17.334 14.307 1.00 45.41 154 THR A C 1
ATOM 1167 O O . THR A 1 154 ? -14.124 -18.351 13.626 1.00 45.41 154 THR A O 1
ATOM 1170 N N . ALA A 1 155 ? -13.587 -17.334 15.548 1.00 43.94 155 ALA A N 1
ATOM 1171 C CA . ALA A 1 155 ? -13.199 -18.532 16.288 1.00 43.94 155 ALA A CA 1
ATOM 1172 C C . ALA A 1 155 ? -14.207 -18.799 17.419 1.00 43.94 155 ALA A C 1
ATOM 1174 O O . ALA A 1 155 ? -13.855 -18.724 18.596 1.00 43.94 155 ALA A O 1
ATOM 1175 N N . VAL A 1 156 ? -15.469 -19.044 17.054 1.00 43.47 156 VAL A N 1
ATOM 1176 C CA . VAL A 1 156 ? -16.501 -19.617 17.936 1.00 43.47 156 VAL A CA 1
ATOM 1177 C C . VAL A 1 156 ? -17.233 -20.701 17.165 1.00 43.47 156 VAL A C 1
ATOM 1179 O O . VAL A 1 156 ? -17.649 -20.405 16.023 1.00 43.47 156 VAL A O 1
#

Secondary structure (DSSP, 8-state):
-------------------PPPPTT--------S------HHHHHHHHHHHHHHHTTS---HHHHHHHHHHHHHTT--HHHHHHHHHHTTSSS-----S-HHHHHHHHHHHHHHHHT-S---HHHHHHHHHHHHHTT--GGGGGGT-HHHHGGG--

Foldseek 3Di:
DDDDDDDDDDDDDDDDDDPDDDDPDDPCPDDPDDDDDPLDPLLLLLLLLLLLLCCQVVDHDPLNVVLSVVSCVVSVPDPVSSVVSNVVSPDPDQRDHDLDPVSVVSSVVSLLVSLVPDPADDPRSLVSVVSVCVVNVHDSVVCLSSGPVNVVVVPD

Sequence (156 aa):
MGAVWGRRLAPRLARGASREAPPPGAPATLRAAAGGAVVSPGTERVYRAVARFVHCDGRLDRQERASLDALRAELQIDPDTALRLEFESRGDGRLQIGDTPAEHGLLLERLSEVAARKVRFSPREQRCLEGIFATLGMPAASLGFLTPERRASTAV

Radius of gyration: 24.8 Å; chains: 1; bounding box: 92×34×56 Å